Protein AF-A0A497SR27-F1 (afdb_monomer_lite)

Foldseek 3Di:
DPDDDPDWDKDWDFDADPVRHTPDIDIDTDPDDAPQNVQLVVLVVVQDWDWAQFQVRDTAIDHQDDDDDPPKDKDWQRFDQFAAWQDQLFHKWWADDDDDDDSRDWHDPGTAHDDQAASHKGKHTKDWPDWDDDDPDTDTDIDIDIHHNHPDDHDTDDMDGKTFTWIDIHPDIGDRTIGD

pLDDT: mean 94.04, std 6.99, range [48.22, 98.69]

Sequence (180 aa):
MNQIKNIDVFLEVEVKDRNGRLIRRLKKKSESLLTNFMQMLTSAMVLEAYTLTDTGGNSRTVSLFVPNTSDTPVELTPMDVEAPDDNDNYGIQVGTGTAAVSPGDHALASKISHGTASGNMDYGACSLETTGVSDNTSYARYRRDFTNLSGAAITVNEIGMVAKYKRVIGATTEGEWYFL

Radius of gyration: 17.97 Å; chains: 1; bounding box: 40×46×53 Å

Secondary structure (DSSP, 8-state):
---------EEEEEEE-TTS-EEEEEEEE-S---HHHHHHHHHHHHT--EEEE-TTS-EEEE-S-----TT--EEEEEEE--PPTT--SSEEEEE---PPP-TT--S-TTBPPBSSSTT-BEEEEEEEEEEEEETTEEEEEEEEEEE--SSS-----EEEEEEEEEEEETTEEEEEEEE-

Structure (mmCIF, N/CA/C/O backbone):
data_AF-A0A497SR27-F1
#
_entry.id   AF-A0A497SR27-F1
#
loop_
_atom_site.group_PDB
_atom_site.id
_atom_site.type_symbol
_atom_site.label_atom_id
_atom_site.label_alt_id
_atom_site.label_comp_id
_atom_site.label_asym_id
_atom_site.label_entity_id
_atom_site.label_seq_id
_atom_site.pdbx_PDB_ins_code
_atom_site.Cartn_x
_atom_site.Cartn_y
_atom_site.Cartn_z
_atom_site.occupancy
_atom_site.B_iso_or_equiv
_atom_site.auth_seq_id
_atom_site.auth_comp_id
_atom_site.auth_asym_id
_atom_site.auth_atom_id
_atom_site.pdbx_PDB_model_num
ATOM 1 N N . MET A 1 1 ? 3.024 29.554 -8.550 1.00 48.22 1 MET A N 1
ATOM 2 C CA . MET A 1 1 ? 1.748 29.018 -9.077 1.00 48.22 1 MET A CA 1
ATOM 3 C C . MET A 1 1 ? 1.058 28.277 -7.948 1.00 48.22 1 MET A C 1
ATOM 5 O O . MET A 1 1 ? 1.721 27.471 -7.312 1.00 48.22 1 MET A O 1
ATOM 9 N N . ASN A 1 2 ? -0.221 28.548 -7.672 1.00 51.81 2 ASN A N 1
ATOM 10 C CA . ASN A 1 2 ? -1.007 27.666 -6.803 1.00 51.81 2 ASN A CA 1
ATOM 11 C C . ASN A 1 2 ? -1.236 26.370 -7.586 1.00 51.81 2 ASN A C 1
ATOM 13 O O . ASN A 1 2 ? -1.986 26.362 -8.559 1.00 51.81 2 ASN A O 1
ATOM 17 N N . GLN A 1 3 ? -0.509 25.312 -7.237 1.00 61.47 3 GLN A N 1
ATOM 18 C CA . GLN A 1 3 ? -0.627 24.020 -7.900 1.00 61.47 3 GLN A CA 1
ATOM 19 C C . GLN A 1 3 ? -1.966 23.407 -7.477 1.00 61.47 3 GLN A C 1
ATOM 21 O O . GLN A 1 3 ? -2.170 23.086 -6.306 1.00 61.47 3 GLN A O 1
ATOM 26 N N . ILE A 1 4 ? -2.909 23.304 -8.412 1.00 69.44 4 ILE A N 1
ATOM 27 C CA . ILE A 1 4 ? -4.151 22.569 -8.176 1.00 69.44 4 ILE A CA 1
ATOM 28 C C . ILE A 1 4 ? -3.762 21.095 -8.028 1.00 69.44 4 ILE A C 1
ATOM 30 O O . ILE A 1 4 ? -3.074 20.540 -8.886 1.00 69.44 4 ILE A O 1
ATOM 34 N N . LYS A 1 5 ? -4.142 20.476 -6.907 1.00 72.25 5 LYS A N 1
ATOM 35 C CA . LYS A 1 5 ? -3.904 19.049 -6.674 1.00 72.25 5 LYS A CA 1
ATOM 36 C C . LYS A 1 5 ? -4.898 18.255 -7.522 1.00 72.25 5 LYS A C 1
ATOM 38 O O . LYS A 1 5 ? -6.098 18.379 -7.312 1.00 72.25 5 LYS A O 1
ATOM 43 N N . ASN A 1 6 ? -4.389 17.459 -8.460 1.00 82.56 6 ASN A N 1
ATOM 44 C CA . ASN A 1 6 ? -5.206 16.610 -9.340 1.00 82.56 6 ASN A CA 1
ATOM 45 C C . ASN A 1 6 ? -5.373 15.176 -8.806 1.00 82.56 6 ASN A C 1
ATOM 47 O O . ASN A 1 6 ? -6.140 14.403 -9.368 1.00 82.56 6 ASN A O 1
ATOM 51 N N . ILE A 1 7 ? -4.645 14.817 -7.744 1.00 86.75 7 ILE A N 1
ATOM 52 C CA . ILE A 1 7 ? -4.703 13.508 -7.086 1.00 86.75 7 ILE A CA 1
ATOM 53 C C . ILE A 1 7 ? -4.797 13.743 -5.583 1.00 86.75 7 ILE A C 1
ATOM 55 O O . ILE A 1 7 ? -3.983 14.475 -5.017 1.00 86.75 7 ILE A O 1
ATOM 59 N N . ASP A 1 8 ? -5.770 13.089 -4.955 1.00 89.38 8 ASP A N 1
ATOM 60 C CA . ASP A 1 8 ? -5.972 13.082 -3.513 1.00 89.38 8 ASP A CA 1
ATOM 61 C C . ASP A 1 8 ? -6.183 11.648 -3.020 1.00 89.38 8 ASP A C 1
ATOM 63 O O . ASP A 1 8 ? -6.861 10.849 -3.663 1.00 89.38 8 ASP A O 1
ATOM 67 N N . VAL A 1 9 ? -5.641 11.346 -1.841 1.00 90.94 9 VAL A N 1
ATOM 68 C CA . VAL A 1 9 ? -5.898 10.096 -1.119 1.00 90.94 9 VAL A CA 1
ATOM 69 C C . VAL A 1 9 ? -6.737 10.417 0.106 1.00 90.94 9 VAL A C 1
ATOM 71 O O . VAL A 1 9 ? -6.469 11.387 0.818 1.00 90.94 9 VAL A O 1
ATOM 74 N N . PHE A 1 10 ? -7.752 9.599 0.359 1.00 94.06 10 PHE A N 1
ATOM 75 C CA . PHE A 1 10 ? -8.606 9.708 1.533 1.00 94.06 10 PHE A CA 1
ATOM 76 C C . PHE A 1 10 ? -8.579 8.402 2.310 1.00 94.06 10 PHE A C 1
ATOM 78 O O . PHE A 1 10 ? -8.633 7.320 1.736 1.00 94.06 10 PHE A O 1
ATOM 85 N N . LEU A 1 11 ? -8.554 8.544 3.624 1.00 93.94 11 LEU A N 1
ATOM 86 C CA . LEU A 1 11 ? -8.751 7.483 4.584 1.00 93.94 11 LEU A CA 1
ATOM 87 C C . LEU A 1 11 ? -10.190 7.561 5.097 1.00 93.94 11 LEU A C 1
ATOM 89 O O . LEU A 1 11 ? -10.629 8.615 5.564 1.00 93.94 11 LEU A O 1
ATOM 93 N N . GLU A 1 12 ? -10.898 6.439 5.060 1.00 96.00 12 GLU A N 1
ATOM 94 C CA . GLU A 1 12 ? -12.174 6.251 5.743 1.00 96.00 12 GLU A CA 1
ATOM 95 C C . GLU A 1 12 ? -12.015 5.120 6.761 1.00 96.00 12 GLU A C 1
ATOM 97 O O . GLU A 1 12 ? -11.548 4.039 6.416 1.00 96.00 12 GLU A O 1
ATOM 102 N N . VAL A 1 13 ? -12.350 5.389 8.025 1.00 96.38 13 VAL A N 1
ATOM 103 C CA . VAL A 1 13 ? -12.245 4.411 9.116 1.00 96.38 13 VAL A CA 1
ATOM 104 C C . VAL A 1 13 ? -13.606 4.228 9.755 1.00 96.38 13 VAL A C 1
ATOM 106 O O . VAL A 1 13 ? -14.232 5.196 10.197 1.00 96.38 13 VAL A O 1
ATOM 109 N N . GLU A 1 14 ? -14.016 2.972 9.865 1.00 97.56 14 GLU A N 1
ATOM 110 C CA . GLU A 1 14 ? -15.168 2.536 10.637 1.00 97.56 14 GLU A CA 1
ATOM 111 C C . GLU A 1 14 ? -14.704 1.692 11.819 1.00 97.56 14 GLU A C 1
ATOM 113 O O . GLU A 1 14 ? -14.029 0.683 11.646 1.00 97.56 14 GLU A O 1
ATOM 118 N N . VAL A 1 15 ? -15.097 2.085 13.027 1.00 96.94 15 VAL A N 1
ATOM 119 C CA . VAL A 1 15 ? -14.873 1.293 14.238 1.00 96.94 15 VAL A CA 1
ATOM 120 C C . VAL A 1 15 ? -16.206 0.709 14.664 1.00 96.94 15 VAL A C 1
ATOM 122 O O . VAL A 1 15 ? -17.174 1.448 14.874 1.00 96.94 15 VAL A O 1
ATOM 125 N N . LYS A 1 16 ? -16.250 -0.613 14.804 1.00 97.00 16 LYS A N 1
ATOM 126 C CA . LYS A 1 16 ? -17.423 -1.363 15.254 1.00 97.00 16 LYS A CA 1
ATOM 127 C C . LYS A 1 16 ? -17.160 -1.955 16.636 1.00 97.00 16 LYS A C 1
ATOM 129 O O . LYS A 1 16 ? -16.026 -2.294 16.963 1.00 97.00 16 LYS A O 1
ATOM 134 N N . ASP A 1 17 ? -18.199 -2.039 17.460 1.00 94.25 17 ASP A N 1
ATOM 135 C CA . ASP A 1 17 ? -18.133 -2.781 18.717 1.00 94.25 17 ASP A CA 1
ATOM 136 C C . ASP A 1 17 ? -18.195 -4.301 18.475 1.00 94.25 17 ASP A C 1
ATOM 138 O O . ASP A 1 17 ? -18.370 -4.769 17.349 1.00 94.25 17 ASP A O 1
ATOM 142 N N . ARG A 1 18 ? -18.066 -5.088 19.549 1.00 91.75 18 ARG A N 1
ATOM 143 C CA . ARG A 1 18 ? -18.087 -6.562 19.492 1.00 91.75 18 ARG A CA 1
ATOM 144 C C . ARG A 1 18 ? -19.374 -7.168 18.920 1.00 91.75 18 ARG A C 1
ATOM 146 O O . ARG A 1 18 ? -19.373 -8.338 18.567 1.00 91.75 18 ARG A O 1
ATOM 153 N N . ASN A 1 19 ? -20.460 -6.398 18.859 1.00 94.62 19 ASN A N 1
ATOM 154 C CA . ASN A 1 19 ? -21.736 -6.828 18.291 1.00 94.62 19 ASN A CA 1
ATOM 155 C C . ASN A 1 19 ? -21.886 -6.360 16.831 1.00 94.62 19 ASN A C 1
ATOM 157 O O . ASN A 1 19 ? -22.973 -6.448 16.264 1.00 94.62 19 ASN A O 1
ATOM 161 N N . GLY A 1 20 ? -20.825 -5.808 16.232 1.00 93.94 20 GLY A N 1
ATOM 162 C CA . GLY A 1 20 ? -20.822 -5.279 14.871 1.00 93.94 20 GLY A CA 1
ATOM 163 C C . GLY A 1 20 ? -21.459 -3.894 14.732 1.00 93.94 20 GLY A C 1
ATOM 164 O O . GLY A 1 20 ? -21.583 -3.393 13.612 1.00 93.94 20 GLY A O 1
ATOM 165 N N . ARG A 1 21 ? -21.853 -3.237 15.832 1.00 96.69 21 ARG A N 1
ATOM 166 C CA . ARG A 1 21 ? -22.478 -1.911 15.768 1.00 96.69 21 ARG A CA 1
ATOM 167 C C . ARG A 1 21 ? -21.413 -0.842 15.552 1.00 96.69 21 ARG A C 1
ATOM 169 O O . ARG A 1 21 ? -20.445 -0.764 16.302 1.00 96.69 21 ARG A O 1
ATOM 176 N N . LEU A 1 22 ? -21.613 0.015 14.553 1.00 97.06 22 LEU A N 1
ATOM 177 C CA . LEU A 1 22 ? -20.744 1.161 14.278 1.00 97.06 22 LEU A CA 1
ATOM 178 C C . LEU A 1 22 ? -20.744 2.130 15.471 1.00 97.06 22 LEU A C 1
ATOM 180 O O . LEU A 1 22 ? -21.790 2.660 15.842 1.00 97.06 22 LEU A O 1
ATOM 184 N N . ILE A 1 23 ? -19.570 2.375 16.052 1.00 97.12 23 ILE A N 1
ATOM 185 C CA . ILE A 1 23 ? -19.378 3.300 17.181 1.00 97.12 23 ILE A CA 1
ATOM 186 C C . ILE A 1 23 ? -18.594 4.554 16.794 1.00 97.12 23 ILE A C 1
ATOM 188 O O . ILE A 1 23 ? -18.684 5.571 17.478 1.00 97.12 23 ILE A O 1
ATOM 192 N N . ARG A 1 24 ? -17.839 4.509 15.693 1.00 96.25 24 ARG A N 1
ATOM 193 C CA . ARG A 1 24 ? -17.135 5.673 15.153 1.00 96.25 24 ARG A CA 1
ATOM 194 C C . ARG A 1 24 ? -16.977 5.533 13.648 1.00 96.25 24 ARG A C 1
ATOM 196 O O . ARG A 1 24 ? -16.603 4.470 13.168 1.00 96.25 24 ARG A O 1
ATOM 203 N N . ARG A 1 25 ? -17.198 6.628 12.926 1.00 96.75 25 ARG A N 1
ATOM 204 C CA . ARG A 1 25 ? -16.796 6.782 11.528 1.00 96.75 25 ARG A CA 1
ATOM 205 C C . ARG A 1 25 ? -16.016 8.079 11.391 1.00 96.75 25 ARG A C 1
ATOM 207 O O . ARG A 1 25 ? -16.410 9.092 11.966 1.00 96.75 25 ARG A O 1
ATOM 214 N N . LEU A 1 26 ? -14.916 8.053 10.653 1.00 95.50 26 LEU A N 1
ATOM 215 C CA . LEU A 1 26 ? -14.202 9.262 10.256 1.00 95.50 26 LEU A CA 1
ATOM 216 C C . LEU A 1 26 ? -13.744 9.142 8.813 1.00 95.50 26 LEU A C 1
ATOM 218 O O . LEU A 1 26 ? -13.425 8.055 8.341 1.00 95.50 26 LEU A O 1
ATOM 222 N N . LYS A 1 27 ? -13.679 10.287 8.143 1.00 95.88 27 LYS A N 1
ATOM 223 C CA . LYS A 1 27 ? -13.064 10.433 6.833 1.00 95.88 27 LYS A CA 1
ATOM 224 C C . LYS A 1 27 ? -12.060 11.570 6.914 1.00 95.88 27 LYS A C 1
ATOM 226 O O . LYS A 1 27 ? -12.410 12.668 7.343 1.00 95.88 27 LYS A O 1
ATOM 231 N N . LYS A 1 28 ? -10.817 11.304 6.532 1.00 93.38 28 LYS A N 1
ATOM 232 C CA . LYS A 1 28 ? -9.719 12.272 6.566 1.00 93.38 28 LYS A CA 1
ATOM 233 C C . LYS A 1 28 ? -8.948 12.194 5.255 1.00 93.38 28 LYS A C 1
ATOM 235 O O . LYS A 1 28 ? -8.818 11.130 4.662 1.00 93.38 28 LYS A O 1
ATOM 240 N N . LYS A 1 29 ? -8.440 13.328 4.789 1.00 92.62 29 LYS A N 1
ATOM 241 C CA . LYS A 1 29 ? -7.472 13.353 3.691 1.00 92.62 29 LYS A CA 1
ATOM 242 C C . LYS A 1 29 ? -6.133 12.787 4.180 1.00 92.62 29 LYS A C 1
ATOM 244 O O . LYS A 1 29 ? -5.750 13.071 5.314 1.00 92.62 29 LYS A O 1
ATOM 249 N N . SER A 1 30 ? -5.446 12.006 3.349 1.00 90.62 30 SER A N 1
ATOM 250 C CA . SER A 1 30 ? -4.084 11.558 3.651 1.00 90.62 30 SER A CA 1
ATOM 251 C C . SER A 1 30 ? -3.179 12.765 3.880 1.00 90.62 30 SER A C 1
ATOM 253 O O . SER A 1 30 ? -3.310 13.793 3.208 1.00 90.62 30 SER A O 1
ATOM 255 N N . GLU A 1 31 ? -2.270 12.639 4.838 1.00 87.44 31 GLU A N 1
ATOM 256 C CA . GLU A 1 31 ? -1.309 13.689 5.161 1.00 87.44 31 GLU A CA 1
ATOM 257 C C . GLU A 1 31 ? -0.186 13.774 4.123 1.00 87.44 31 GLU A C 1
ATOM 259 O O . GLU A 1 31 ? 0.334 14.861 3.873 1.00 87.44 31 GLU A O 1
ATOM 264 N N . SER A 1 32 ? 0.137 12.657 3.467 1.00 86.12 32 SER A N 1
ATOM 265 C CA . SER A 1 32 ? 1.192 12.593 2.461 1.00 86.12 32 SER A CA 1
ATOM 266 C C . SER A 1 32 ? 0.904 11.544 1.383 1.00 86.12 32 SER A C 1
ATOM 268 O O . SER A 1 32 ? 0.237 10.537 1.623 1.00 86.12 32 SER A O 1
ATOM 270 N N . LEU A 1 33 ? 1.417 11.809 0.184 1.00 88.06 33 LEU A N 1
ATOM 271 C CA . LEU A 1 33 ? 1.697 10.814 -0.849 1.00 88.06 33 LEU A CA 1
ATOM 272 C C . LEU A 1 33 ? 3.217 10.647 -0.831 1.00 88.06 33 LEU A C 1
ATOM 274 O O . LEU A 1 33 ? 3.930 11.571 -1.227 1.00 88.06 33 LEU A O 1
ATOM 278 N N . LEU A 1 34 ? 3.699 9.529 -0.289 1.00 94.19 34 LEU A N 1
ATOM 279 C CA . LEU A 1 34 ? 5.124 9.329 -0.033 1.00 94.19 34 LEU A CA 1
ATOM 280 C C . LEU A 1 34 ? 5.931 9.246 -1.333 1.00 94.19 34 LEU A C 1
ATOM 282 O O . LEU A 1 34 ? 5.414 8.951 -2.415 1.00 94.19 34 LEU A O 1
ATOM 286 N N . THR A 1 35 ? 7.229 9.515 -1.214 1.00 94.44 35 THR A N 1
ATOM 287 C CA . THR A 1 35 ? 8.154 9.563 -2.353 1.00 94.44 35 THR A CA 1
ATOM 288 C C . THR A 1 35 ? 8.219 8.222 -3.079 1.00 94.44 35 THR A C 1
ATOM 290 O O . THR A 1 35 ? 8.195 8.213 -4.309 1.00 94.44 35 THR A O 1
ATOM 293 N N . ASN A 1 36 ? 8.206 7.107 -2.342 1.00 96.25 36 ASN A N 1
ATOM 294 C CA . ASN A 1 36 ? 8.161 5.757 -2.903 1.00 96.25 36 ASN A CA 1
ATOM 295 C C . ASN A 1 36 ? 6.989 5.588 -3.881 1.00 96.25 36 ASN A C 1
ATOM 297 O O . ASN A 1 36 ? 7.212 5.249 -5.040 1.00 96.25 36 ASN A O 1
ATOM 301 N N . PHE A 1 37 ? 5.757 5.905 -3.464 1.00 93.19 37 PHE A N 1
ATOM 302 C CA . PHE A 1 37 ? 4.575 5.804 -4.328 1.00 93.19 37 PHE A CA 1
ATOM 303 C C . PHE A 1 37 ? 4.744 6.597 -5.632 1.00 93.19 37 PHE A C 1
ATOM 305 O O . PHE A 1 37 ? 4.511 6.078 -6.726 1.00 93.19 37 PHE A O 1
ATOM 312 N N . MET A 1 38 ? 5.200 7.850 -5.532 1.00 92.06 38 MET A N 1
ATOM 313 C CA . MET A 1 38 ? 5.406 8.703 -6.705 1.00 92.06 38 MET A CA 1
ATOM 314 C C . MET A 1 38 ? 6.527 8.195 -7.615 1.00 92.06 38 MET A C 1
ATOM 316 O O . MET A 1 38 ? 6.405 8.294 -8.837 1.00 92.06 38 MET A O 1
ATOM 320 N N . GLN A 1 39 ? 7.601 7.637 -7.057 1.00 95.12 39 GLN A N 1
ATOM 321 C CA . GLN A 1 39 ? 8.701 7.052 -7.824 1.00 95.12 39 GLN A CA 1
ATOM 322 C C . GLN A 1 39 ? 8.293 5.749 -8.516 1.00 95.12 39 GLN A C 1
ATOM 324 O O . GLN A 1 39 ? 8.646 5.567 -9.678 1.00 95.12 39 GLN A O 1
ATOM 329 N N . MET A 1 40 ? 7.497 4.888 -7.872 1.00 94.56 40 MET A N 1
ATOM 330 C CA . MET A 1 40 ? 6.936 3.698 -8.525 1.00 94.56 40 MET A CA 1
ATOM 331 C C . MET A 1 40 ? 6.032 4.102 -9.692 1.00 94.56 40 MET A C 1
ATOM 333 O O . MET A 1 40 ? 6.241 3.652 -10.815 1.00 94.56 40 MET A O 1
ATOM 337 N N . LEU A 1 41 ? 5.090 5.023 -9.470 1.00 92.38 41 LEU A N 1
ATOM 338 C CA . LEU A 1 41 ? 4.214 5.518 -10.534 1.00 92.38 41 LEU A CA 1
ATOM 339 C C . LEU A 1 41 ? 5.023 6.128 -11.690 1.00 92.38 41 LEU A C 1
ATOM 341 O O . LEU A 1 41 ? 4.743 5.868 -12.859 1.00 92.38 41 LEU A O 1
ATOM 345 N N . THR A 1 42 ? 6.058 6.906 -11.370 1.00 93.06 42 THR A N 1
ATOM 346 C CA . THR A 1 42 ? 6.943 7.504 -12.377 1.00 93.06 42 THR A CA 1
ATOM 347 C C . THR A 1 42 ? 7.717 6.436 -13.144 1.00 93.06 42 THR A C 1
ATOM 349 O O . THR A 1 42 ? 7.767 6.517 -14.368 1.00 93.06 42 THR A O 1
ATOM 352 N N . SER A 1 43 ? 8.230 5.397 -12.473 1.00 94.56 43 SER A N 1
ATOM 353 C CA . SER A 1 43 ? 8.907 4.263 -13.117 1.00 94.56 43 SER A CA 1
ATOM 354 C C . SER A 1 43 ? 8.052 3.644 -14.225 1.00 94.56 43 SER A C 1
ATOM 356 O O . SER A 1 43 ? 8.556 3.408 -15.321 1.00 94.56 43 SER A O 1
ATOM 358 N N . ALA A 1 44 ? 6.745 3.470 -13.995 1.00 92.69 44 ALA A N 1
ATOM 359 C CA . ALA A 1 44 ? 5.824 2.982 -15.025 1.00 92.69 44 ALA A CA 1
ATOM 360 C C . ALA A 1 44 ? 5.576 3.995 -16.155 1.00 92.69 44 ALA A C 1
ATOM 362 O O . ALA A 1 44 ? 5.446 3.602 -17.310 1.00 92.69 44 ALA A O 1
ATOM 363 N N . MET A 1 45 ? 5.497 5.292 -15.845 1.00 94.06 45 MET A N 1
ATOM 364 C CA . MET A 1 45 ? 5.170 6.323 -16.837 1.00 94.06 45 MET A CA 1
ATOM 365 C C . MET A 1 45 ? 6.325 6.647 -17.790 1.00 94.06 45 MET A C 1
ATOM 367 O O . MET A 1 45 ? 6.068 6.999 -18.940 1.00 94.06 45 MET A O 1
ATOM 371 N N . VAL A 1 46 ? 7.577 6.554 -17.328 1.00 95.31 46 VAL A N 1
ATOM 372 C CA . VAL A 1 46 ? 8.766 6.858 -18.150 1.00 95.31 46 VAL A CA 1
ATOM 373 C C . VAL A 1 46 ? 9.586 5.626 -18.532 1.00 95.31 46 VAL A C 1
ATOM 375 O O . VAL A 1 46 ? 10.535 5.759 -19.294 1.00 95.31 46 VAL A O 1
ATOM 378 N N . LEU A 1 47 ? 9.209 4.438 -18.044 1.00 92.19 47 LEU A N 1
ATOM 379 C CA . LEU A 1 47 ? 9.919 3.170 -18.260 1.00 92.19 47 LEU A CA 1
ATOM 380 C C . LEU A 1 47 ? 11.370 3.176 -17.743 1.00 92.19 47 LEU A C 1
ATOM 382 O O . LEU A 1 47 ? 12.235 2.507 -18.304 1.00 92.19 47 LEU A O 1
ATOM 386 N N . GLU A 1 48 ? 11.627 3.898 -16.649 1.00 93.31 48 GLU A N 1
ATOM 387 C CA . GLU A 1 48 ? 12.955 4.032 -16.034 1.00 93.31 48 GLU A CA 1
ATOM 388 C C . GLU A 1 48 ? 13.015 3.399 -14.645 1.00 93.31 48 GLU A C 1
ATOM 390 O O . GLU A 1 48 ? 12.009 3.305 -13.931 1.00 93.31 48 GLU A O 1
ATOM 395 N N . ALA A 1 49 ? 14.213 2.969 -14.248 1.00 94.75 49 ALA A N 1
ATOM 396 C CA . ALA A 1 49 ? 14.450 2.425 -12.919 1.00 94.75 49 ALA A CA 1
ATOM 397 C C . ALA A 1 49 ? 14.665 3.539 -11.884 1.00 94.75 49 ALA A C 1
ATOM 399 O O . ALA A 1 49 ? 15.368 4.516 -12.137 1.00 94.75 49 ALA A O 1
ATOM 400 N N . TYR A 1 50 ? 14.108 3.358 -10.688 1.00 96.50 50 TYR A N 1
ATOM 401 C CA . TYR A 1 50 ? 14.290 4.264 -9.554 1.00 96.50 50 TYR A CA 1
ATOM 402 C C . TYR A 1 50 ? 14.808 3.499 -8.339 1.00 96.50 50 TYR A C 1
ATOM 404 O O . TYR A 1 50 ? 14.468 2.335 -8.136 1.00 96.50 50 TYR A O 1
ATOM 412 N N . THR A 1 51 ? 15.623 4.156 -7.514 1.00 96.94 51 THR A N 1
ATOM 413 C CA . THR A 1 51 ? 16.061 3.610 -6.223 1.00 96.94 51 THR A CA 1
ATOM 414 C C . THR A 1 51 ? 15.133 4.106 -5.122 1.00 96.94 51 THR A C 1
ATOM 416 O O . THR A 1 51 ? 15.045 5.310 -4.891 1.00 96.94 51 THR A O 1
ATOM 419 N N . LEU A 1 52 ? 14.455 3.167 -4.466 1.00 97.12 52 LEU A N 1
ATOM 420 C CA . LEU A 1 52 ? 13.485 3.377 -3.394 1.00 97.12 52 LEU A CA 1
ATOM 421 C C . LEU A 1 52 ? 14.001 2.762 -2.090 1.00 97.12 52 LEU A C 1
ATOM 423 O O . LEU A 1 52 ? 14.888 1.908 -2.116 1.00 97.12 52 LEU A O 1
ATOM 427 N N . THR A 1 53 ? 13.415 3.150 -0.960 1.00 98.19 53 THR A N 1
ATOM 428 C CA . THR A 1 53 ? 13.704 2.540 0.346 1.00 98.19 53 THR A CA 1
ATOM 429 C C . THR A 1 53 ? 12.568 1.592 0.713 1.00 98.19 53 THR A C 1
ATOM 431 O O . THR A 1 53 ? 11.423 2.033 0.822 1.00 98.19 53 THR A O 1
ATOM 434 N N . ASP A 1 54 ? 12.864 0.301 0.882 1.00 98.31 54 ASP A N 1
ATOM 435 C CA . ASP A 1 54 ? 11.866 -0.681 1.322 1.00 98.31 54 ASP A CA 1
ATOM 436 C C . ASP A 1 54 ? 11.456 -0.465 2.789 1.00 98.31 54 ASP A C 1
ATOM 438 O O . ASP A 1 54 ? 12.111 0.265 3.534 1.00 98.31 54 ASP A O 1
ATOM 442 N N . THR A 1 55 ? 10.380 -1.115 3.234 1.00 98.19 55 THR A N 1
ATOM 443 C CA . THR A 1 55 ? 9.891 -1.010 4.623 1.00 98.19 55 THR A CA 1
ATOM 444 C C . THR A 1 55 ? 10.902 -1.478 5.675 1.00 98.19 55 THR A C 1
ATOM 446 O O . THR A 1 55 ? 10.726 -1.193 6.856 1.00 98.19 55 THR A O 1
ATOM 449 N N . GLY A 1 56 ? 11.954 -2.199 5.274 1.00 97.62 56 GLY A N 1
ATOM 450 C CA . GLY A 1 56 ? 13.072 -2.591 6.131 1.00 97.62 56 GLY A CA 1
ATOM 451 C C . GLY A 1 56 ? 14.229 -1.587 6.149 1.00 97.62 56 GLY A C 1
ATOM 452 O O . GLY A 1 56 ? 15.239 -1.854 6.798 1.00 97.62 56 GLY A O 1
ATOM 453 N N . GLY A 1 57 ? 14.117 -0.463 5.436 1.00 97.69 57 GLY A N 1
ATOM 454 C CA . GLY A 1 57 ? 15.146 0.574 5.351 1.00 97.69 57 GLY A CA 1
ATOM 455 C C . GLY A 1 57 ? 16.234 0.307 4.307 1.00 97.69 57 GLY A C 1
ATOM 456 O O . GLY A 1 57 ? 17.253 0.998 4.302 1.00 97.69 57 GLY A O 1
ATOM 457 N N . ASN A 1 58 ? 16.062 -0.682 3.424 1.00 98.19 58 ASN A N 1
ATOM 458 C CA . ASN A 1 58 ? 17.066 -1.028 2.416 1.00 98.19 58 ASN A CA 1
ATOM 459 C C . ASN A 1 58 ? 16.803 -0.308 1.095 1.00 98.19 58 ASN A C 1
ATOM 461 O O . ASN A 1 58 ? 15.671 -0.269 0.612 1.00 98.19 58 ASN A O 1
ATOM 465 N N . SER A 1 59 ? 17.868 0.166 0.449 1.00 98.00 59 SER A N 1
ATOM 466 C CA . SER A 1 59 ? 17.789 0.701 -0.911 1.00 98.00 59 SER A CA 1
ATOM 467 C C . SER A 1 59 ? 17.547 -0.417 -1.929 1.00 98.00 59 SER A C 1
ATOM 469 O O . SER A 1 59 ? 18.339 -1.357 -2.030 1.00 98.00 59 SER A O 1
ATOM 471 N N . ARG A 1 60 ? 16.480 -0.295 -2.720 1.00 97.62 60 ARG A N 1
ATOM 472 C CA . ARG A 1 60 ? 16.076 -1.229 -3.778 1.00 97.62 60 ARG A CA 1
ATOM 473 C C . ARG A 1 60 ? 15.911 -0.496 -5.097 1.00 97.62 60 ARG A C 1
ATOM 475 O O . ARG A 1 60 ? 15.255 0.538 -5.151 1.00 97.62 60 ARG A O 1
ATOM 482 N N . THR A 1 61 ? 16.466 -1.046 -6.169 1.00 96.06 61 THR A N 1
ATOM 483 C CA . THR A 1 61 ? 16.230 -0.531 -7.52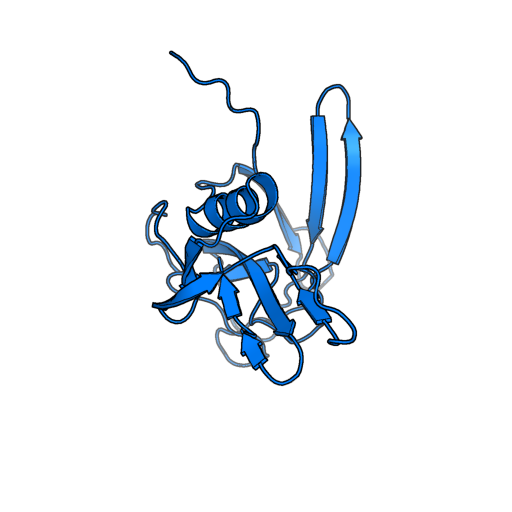0 1.00 96.06 61 THR A CA 1
ATOM 484 C C . THR A 1 61 ? 15.001 -1.213 -8.107 1.00 96.06 61 THR A C 1
ATOM 486 O O . THR A 1 61 ? 14.984 -2.429 -8.266 1.00 96.06 61 THR A O 1
ATOM 489 N N . VAL A 1 62 ? 13.975 -0.426 -8.415 1.00 95.19 62 VAL A N 1
ATOM 490 C CA . VAL A 1 62 ? 12.688 -0.876 -8.954 1.00 95.19 62 VAL A CA 1
ATOM 491 C C . VAL A 1 62 ? 12.571 -0.429 -10.403 1.00 95.19 62 VAL A C 1
ATOM 493 O O . VAL A 1 62 ? 12.805 0.738 -10.711 1.00 95.19 62 VAL A O 1
ATOM 496 N N . SER A 1 63 ? 12.170 -1.347 -11.282 1.00 94.25 63 SER A N 1
ATOM 497 C CA . SER A 1 63 ? 11.783 -1.042 -12.658 1.00 94.25 63 SER A CA 1
ATOM 498 C C . SER A 1 63 ? 10.430 -1.676 -12.948 1.00 94.25 63 SER A C 1
ATOM 500 O O . SER A 1 63 ? 10.287 -2.897 -12.912 1.00 94.25 63 SER A O 1
ATOM 502 N N . LEU A 1 64 ? 9.432 -0.852 -13.274 1.00 92.25 64 LEU A N 1
ATOM 503 C CA . LEU A 1 64 ? 8.107 -1.327 -13.693 1.00 92.25 64 LEU A CA 1
ATOM 504 C C . L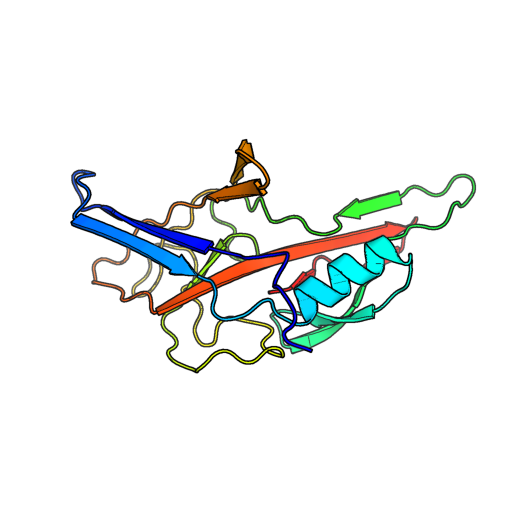EU A 1 64 ? 8.047 -1.676 -15.188 1.00 92.25 64 LEU A C 1
ATOM 506 O O . LEU A 1 64 ? 6.974 -1.742 -15.783 1.00 92.25 64 LEU A O 1
ATOM 510 N N . PHE A 1 65 ? 9.212 -1.910 -15.789 1.00 89.44 65 PHE A N 1
ATOM 511 C CA . PHE A 1 65 ? 9.378 -2.293 -17.177 1.00 89.44 65 PHE A CA 1
ATOM 512 C C . PHE A 1 65 ? 10.210 -3.575 -17.283 1.00 89.44 65 PHE A C 1
ATOM 514 O O . PHE A 1 65 ? 11.216 -3.785 -16.595 1.00 89.44 65 PHE A O 1
ATOM 521 N N . VAL A 1 66 ? 9.791 -4.452 -18.188 1.00 88.19 66 VAL A N 1
ATOM 522 C CA . VAL A 1 66 ? 10.531 -5.658 -18.545 1.00 88.19 66 VAL A CA 1
ATOM 523 C C . VAL A 1 66 ? 10.879 -5.566 -20.031 1.00 88.19 66 VAL A C 1
ATOM 525 O O . VAL A 1 66 ? 9.965 -5.456 -20.851 1.00 88.19 66 VAL A O 1
ATOM 528 N N . PRO A 1 67 ? 12.175 -5.573 -20.399 1.00 81.94 67 PRO A N 1
ATOM 529 C CA . PRO A 1 67 ? 12.575 -5.476 -21.794 1.00 81.94 67 PRO A CA 1
ATOM 530 C C . PRO A 1 67 ? 12.142 -6.719 -22.571 1.00 81.94 67 PRO A C 1
ATOM 532 O O . PRO A 1 67 ? 12.178 -7.839 -22.056 1.00 81.94 67 PRO A O 1
ATOM 535 N N . ASN A 1 68 ? 11.778 -6.524 -23.839 1.00 80.31 68 ASN A N 1
ATOM 536 C CA . ASN A 1 68 ? 11.508 -7.637 -24.738 1.00 80.31 68 ASN A CA 1
ATOM 537 C C . ASN A 1 68 ? 12.804 -8.424 -24.974 1.00 80.31 68 ASN A C 1
ATOM 539 O O . ASN A 1 68 ? 13.779 -7.892 -25.506 1.00 80.31 68 ASN A O 1
ATOM 543 N N . THR A 1 69 ? 12.805 -9.686 -24.568 1.00 80.69 69 THR A N 1
ATOM 544 C CA . THR A 1 69 ? 13.899 -10.629 -24.786 1.00 80.69 69 THR A CA 1
ATOM 545 C C . THR A 1 69 ? 13.306 -11.890 -25.402 1.00 80.69 69 THR A C 1
ATOM 547 O O . THR A 1 69 ? 12.264 -12.366 -24.952 1.00 80.69 69 THR A O 1
ATOM 550 N N . SER A 1 70 ? 13.929 -12.416 -26.462 1.00 76.69 70 SER A N 1
ATOM 551 C CA . SER A 1 70 ? 13.446 -13.657 -27.083 1.00 76.69 70 SER A CA 1
ATOM 552 C C . SER A 1 70 ? 13.533 -14.793 -26.065 1.00 76.69 70 SER A C 1
ATOM 554 O O . SER A 1 70 ? 14.576 -14.983 -25.438 1.00 76.69 70 SER A O 1
ATOM 556 N N . ASP A 1 71 ? 12.429 -15.522 -25.899 1.00 85.12 71 ASP A N 1
ATOM 557 C CA . ASP A 1 71 ? 12.344 -16.807 -25.191 1.00 85.12 71 ASP A CA 1
ATOM 558 C C . ASP A 1 71 ? 12.691 -16.799 -23.689 1.00 85.12 71 ASP A C 1
ATOM 560 O O . ASP A 1 71 ? 12.921 -17.856 -23.100 1.00 85.12 71 ASP A O 1
ATOM 564 N N . THR A 1 72 ? 12.694 -15.633 -23.033 1.00 89.81 72 THR A N 1
ATOM 565 C CA . THR A 1 72 ? 12.926 -15.537 -21.581 1.00 89.81 72 THR A CA 1
ATOM 566 C C . THR A 1 72 ? 11.598 -15.388 -20.827 1.00 89.81 72 THR A C 1
ATOM 568 O O . THR A 1 72 ? 10.884 -14.414 -21.062 1.00 89.81 72 THR A O 1
ATOM 571 N N . PRO A 1 73 ? 11.237 -16.311 -19.912 1.00 91.06 73 PRO A N 1
ATOM 572 C CA . PRO A 1 73 ? 10.060 -16.155 -19.060 1.00 91.06 73 PRO A CA 1
ATOM 573 C C . PRO A 1 73 ? 10.171 -14.928 -18.154 1.00 91.06 73 PRO A C 1
ATOM 575 O O . PRO A 1 73 ? 11.243 -14.650 -17.607 1.00 91.06 73 PRO A O 1
ATOM 578 N N . VAL A 1 74 ? 9.052 -14.223 -17.975 1.00 92.56 74 VAL A N 1
ATOM 579 C CA . VAL A 1 74 ? 8.984 -13.009 -17.158 1.00 92.56 74 VAL A CA 1
ATOM 580 C C . VAL A 1 74 ? 7.762 -13.014 -16.245 1.00 92.56 74 VAL A C 1
ATOM 582 O O . VAL A 1 74 ? 6.682 -13.454 -16.634 1.00 92.56 74 VAL A O 1
ATOM 585 N N . GLU A 1 75 ? 7.935 -12.492 -15.035 1.00 93.38 75 GLU A N 1
ATOM 586 C CA . GLU A 1 75 ? 6.863 -12.226 -14.073 1.00 93.38 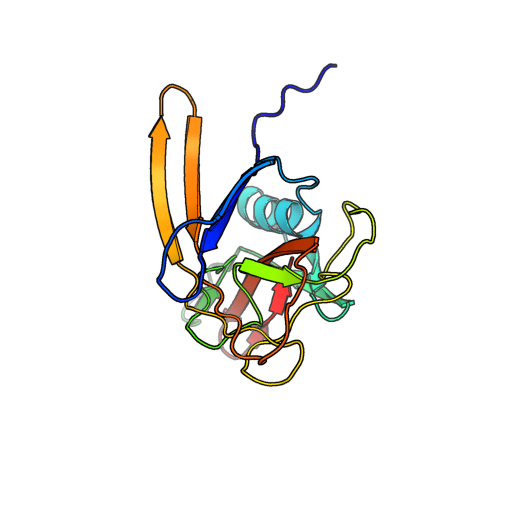75 GLU A CA 1
ATOM 587 C C . GLU A 1 75 ? 7.058 -10.805 -13.539 1.00 93.38 75 GLU A C 1
ATOM 589 O O . GLU A 1 75 ? 8.172 -10.436 -13.159 1.00 93.38 75 GLU A O 1
ATOM 594 N N . LEU A 1 76 ? 5.993 -10.005 -13.503 1.00 94.56 76 LEU A N 1
ATOM 595 C CA . LEU A 1 76 ? 6.025 -8.665 -12.923 1.00 94.56 76 LEU A CA 1
ATOM 596 C C . LEU A 1 76 ? 4.820 -8.465 -12.009 1.00 94.56 76 LEU A C 1
ATOM 598 O O . LEU A 1 76 ? 3.676 -8.473 -12.454 1.00 94.56 76 LEU A O 1
ATOM 602 N N . THR A 1 77 ? 5.109 -8.220 -10.738 1.00 96.31 77 THR A N 1
ATOM 603 C CA . THR A 1 77 ? 4.189 -7.666 -9.750 1.00 96.31 77 THR A CA 1
ATOM 604 C C . THR A 1 77 ? 4.616 -6.219 -9.506 1.00 96.31 77 THR A C 1
ATOM 606 O O . THR A 1 77 ? 5.621 -6.003 -8.827 1.00 96.31 77 THR A O 1
ATOM 609 N N . PRO A 1 78 ? 3.931 -5.222 -10.094 1.00 92.31 78 PRO A N 1
ATOM 610 C CA . PRO A 1 78 ? 4.423 -3.850 -10.083 1.00 92.31 78 PRO A CA 1
ATOM 611 C C . PRO A 1 78 ? 4.145 -3.132 -8.757 1.00 92.31 78 PRO A C 1
ATOM 613 O O . PRO A 1 78 ? 5.065 -2.597 -8.148 1.00 92.31 78 PRO A O 1
ATOM 616 N N . MET A 1 79 ? 2.882 -3.107 -8.324 1.00 95.50 79 MET A N 1
ATOM 617 C CA . MET A 1 79 ? 2.402 -2.407 -7.128 1.00 95.50 79 MET A CA 1
ATOM 618 C C . MET A 1 79 ? 1.187 -3.145 -6.549 1.00 95.50 79 MET A C 1
ATOM 620 O O . MET A 1 79 ? 0.075 -2.623 -6.545 1.00 95.50 79 MET A O 1
ATOM 624 N N . ASP A 1 80 ? 1.370 -4.395 -6.130 1.00 97.38 80 ASP A N 1
ATOM 625 C CA . ASP A 1 80 ? 0.268 -5.181 -5.566 1.00 97.38 80 ASP A CA 1
ATOM 626 C C . ASP A 1 80 ? -0.017 -4.748 -4.120 1.00 97.38 80 ASP A C 1
ATOM 628 O O . ASP A 1 80 ? 0.887 -4.701 -3.290 1.00 97.38 80 ASP A O 1
ATOM 632 N N . VAL A 1 81 ? -1.272 -4.418 -3.821 1.00 98.00 81 VAL A N 1
ATOM 633 C CA . VAL A 1 81 ? -1.742 -4.005 -2.488 1.00 98.00 81 VAL A CA 1
ATOM 634 C C . VAL A 1 81 ? -2.817 -4.948 -1.936 1.00 98.00 81 VAL A C 1
ATOM 636 O O . VAL A 1 81 ? -3.321 -4.726 -0.835 1.00 98.00 81 VAL A O 1
ATOM 639 N N . GLU A 1 82 ? -3.183 -6.000 -2.670 1.00 98.38 82 GLU A N 1
ATOM 640 C CA . GLU A 1 82 ? -4.244 -6.942 -2.299 1.00 98.38 82 GLU A CA 1
ATOM 641 C C . GLU A 1 82 ? -3.678 -8.078 -1.441 1.00 98.38 82 GLU A C 1
ATOM 643 O O . GLU A 1 82 ? -3.630 -9.247 -1.824 1.00 98.38 82 GLU A O 1
ATOM 648 N N . ALA A 1 83 ? -3.185 -7.704 -0.258 1.00 98.69 83 ALA A N 1
ATOM 649 C CA . ALA A 1 83 ? -2.648 -8.657 0.700 1.00 98.69 83 ALA A CA 1
ATOM 650 C C . ALA A 1 83 ? -3.685 -9.711 1.107 1.00 98.69 83 ALA A C 1
ATOM 652 O O . ALA A 1 83 ? -4.798 -9.339 1.482 1.00 98.69 83 ALA A O 1
ATOM 653 N N . PRO A 1 84 ? -3.340 -11.013 1.086 1.00 98.50 84 PRO A N 1
ATOM 654 C CA . PRO A 1 84 ? -4.235 -12.042 1.584 1.00 98.50 84 PRO A CA 1
ATOM 655 C C . PRO A 1 84 ? -4.423 -11.906 3.098 1.00 98.50 84 PRO A C 1
ATOM 657 O O . PRO A 1 84 ? -3.725 -11.140 3.775 1.00 98.50 84 PRO A O 1
ATOM 660 N N . ASP A 1 85 ? -5.371 -12.686 3.609 1.00 98.31 85 ASP A N 1
ATOM 661 C CA . ASP A 1 85 ? -5.581 -12.873 5.042 1.00 98.31 85 ASP A CA 1
ATOM 662 C C . ASP A 1 85 ? -4.267 -13.234 5.748 1.00 98.31 85 ASP A C 1
ATOM 664 O O . ASP A 1 85 ? -3.383 -13.859 5.151 1.00 98.31 85 ASP A O 1
ATOM 668 N N . ASP A 1 86 ? -4.118 -12.782 6.990 1.00 98.12 86 ASP A N 1
ATOM 669 C CA . ASP A 1 86 ? -2.951 -13.014 7.852 1.00 98.12 86 ASP A CA 1
ATOM 670 C C . ASP A 1 86 ? -1.609 -12.435 7.356 1.00 98.12 86 ASP A C 1
ATOM 672 O O . ASP A 1 86 ? -0.593 -12.526 8.049 1.00 98.12 86 ASP A O 1
ATOM 676 N N . ASN A 1 87 ? -1.561 -11.796 6.180 1.00 98.31 87 ASN A N 1
ATOM 677 C CA . ASN A 1 87 ? -0.332 -11.212 5.644 1.00 98.31 87 ASN A CA 1
ATOM 678 C C . ASN A 1 87 ? -0.264 -9.705 5.897 1.00 98.31 87 ASN A C 1
ATOM 680 O O . ASN A 1 87 ? -0.859 -8.899 5.178 1.00 98.31 87 ASN A O 1
ATOM 684 N N . ASP A 1 88 ? 0.515 -9.308 6.895 1.00 98.06 88 ASP A N 1
ATOM 685 C CA . ASP A 1 88 ? 0.720 -7.909 7.248 1.00 98.06 88 ASP A CA 1
ATOM 686 C C . ASP A 1 88 ? 1.968 -7.277 6.606 1.00 98.06 88 ASP A C 1
ATOM 688 O O . ASP A 1 88 ? 2.326 -6.163 6.982 1.00 98.06 88 ASP A O 1
ATOM 692 N N . ASN A 1 89 ? 2.632 -7.917 5.634 1.00 98.25 89 ASN A N 1
ATOM 693 C CA . ASN A 1 89 ? 3.804 -7.335 4.959 1.00 98.25 89 ASN A CA 1
ATOM 694 C C . ASN A 1 89 ? 3.434 -6.244 3.943 1.00 98.25 89 ASN A C 1
ATOM 696 O O . ASN A 1 89 ? 4.244 -5.360 3.675 1.00 98.25 89 ASN A O 1
ATOM 700 N N . TYR A 1 90 ? 2.212 -6.277 3.403 1.00 98.69 90 TYR A N 1
ATOM 701 C CA . TYR A 1 90 ? 1.719 -5.316 2.412 1.00 98.69 90 TYR A CA 1
ATOM 702 C C . TYR A 1 90 ? 0.209 -5.069 2.535 1.00 98.69 90 TYR A C 1
ATOM 704 O O . TYR A 1 90 ? -0.441 -5.566 3.459 1.00 98.69 90 TYR A O 1
ATOM 712 N N . GLY A 1 91 ? -0.341 -4.267 1.623 1.00 98.44 91 GLY A N 1
ATOM 713 C CA . GLY A 1 91 ? -1.712 -3.775 1.667 1.00 98.44 91 GLY A CA 1
ATOM 714 C C . GLY A 1 91 ? -1.891 -2.673 2.705 1.00 98.44 91 GLY A C 1
ATOM 715 O O . GLY A 1 91 ? -0.939 -1.983 3.075 1.00 98.44 91 GLY A O 1
ATOM 716 N N . ILE A 1 92 ? -3.123 -2.479 3.174 1.00 98.38 92 ILE A N 1
ATOM 717 C CA . ILE A 1 92 ? -3.388 -1.510 4.243 1.00 98.38 92 ILE A CA 1
ATOM 718 C C . ILE A 1 92 ? -2.789 -2.042 5.553 1.00 98.38 92 ILE A C 1
ATOM 720 O O . ILE A 1 92 ? -2.998 -3.203 5.914 1.00 98.38 92 ILE A O 1
ATOM 724 N N . GLN A 1 93 ? -2.055 -1.186 6.257 1.00 98.38 93 GLN A N 1
ATOM 725 C CA . GLN A 1 93 ? -1.421 -1.455 7.547 1.00 98.38 93 GLN A CA 1
ATOM 726 C C . GLN A 1 93 ? -1.820 -0.389 8.567 1.00 98.38 93 GLN A C 1
ATOM 728 O O . GLN A 1 93 ? -2.107 0.754 8.199 1.00 98.38 93 GLN A O 1
ATOM 733 N N . VAL A 1 94 ? -1.803 -0.752 9.850 1.00 98.00 94 VAL A N 1
ATOM 734 C CA . VAL A 1 94 ? -2.122 0.152 10.963 1.00 98.00 94 VAL A CA 1
ATOM 735 C C . VAL A 1 94 ? -0.994 0.188 11.991 1.00 98.00 94 VAL A C 1
ATOM 737 O O . VAL A 1 94 ? -0.272 -0.791 12.178 1.00 98.00 94 VAL A O 1
ATOM 740 N N . GLY A 1 95 ? -0.834 1.325 12.664 1.00 98.12 95 GLY A N 1
ATOM 741 C CA . GLY A 1 95 ? 0.222 1.548 13.650 1.00 98.12 95 GLY A CA 1
ATOM 742 C C . GLY A 1 95 ? -0.219 2.419 14.822 1.00 98.12 95 GLY A C 1
ATOM 743 O O . GLY A 1 95 ? -1.273 3.063 14.789 1.00 98.12 95 GLY A O 1
ATOM 744 N N . THR A 1 96 ? 0.582 2.420 15.883 1.00 98.00 96 THR A N 1
ATOM 745 C CA . THR A 1 96 ? 0.357 3.203 17.108 1.00 98.00 96 THR A CA 1
ATOM 746 C C . THR A 1 96 ? 1.226 4.456 17.193 1.00 98.00 96 THR A C 1
ATOM 748 O O . THR A 1 96 ? 1.023 5.265 18.104 1.00 98.00 96 THR A O 1
ATOM 751 N N . GLY A 1 97 ? 2.167 4.639 16.263 1.00 97.31 97 GLY A N 1
ATOM 752 C CA . GLY A 1 97 ? 3.112 5.746 16.259 1.00 97.31 97 GLY A CA 1
ATOM 753 C C . GLY A 1 97 ? 2.431 7.106 16.133 1.00 97.31 97 GLY A C 1
ATOM 754 O O . GLY A 1 97 ? 1.300 7.240 15.675 1.00 97.31 97 GLY A O 1
ATOM 755 N N . THR A 1 98 ? 3.118 8.143 16.592 1.00 96.25 98 THR A N 1
ATOM 756 C CA . THR A 1 98 ? 2.599 9.522 16.610 1.00 96.25 98 THR A CA 1
ATOM 757 C C . THR A 1 98 ? 3.551 10.506 15.943 1.00 96.25 98 THR A C 1
ATOM 759 O O . THR A 1 98 ? 3.358 11.720 16.039 1.00 96.25 98 THR A O 1
ATOM 762 N N . ALA A 1 99 ? 4.595 9.991 15.289 1.00 94.31 99 ALA A N 1
ATOM 763 C CA . ALA A 1 99 ? 5.521 10.802 14.524 1.00 94.31 99 ALA A CA 1
ATOM 764 C C . ALA A 1 99 ? 4.767 11.517 13.395 1.00 94.31 99 ALA A C 1
ATOM 766 O O . ALA A 1 99 ? 3.862 10.956 12.779 1.00 94.31 99 ALA A O 1
ATOM 767 N N . ALA A 1 100 ? 5.130 12.773 13.142 1.00 93.31 100 ALA A N 1
ATOM 768 C CA . ALA A 1 100 ? 4.599 13.497 11.998 1.00 93.31 100 ALA A CA 1
ATOM 769 C C . ALA A 1 100 ? 5.120 12.859 10.706 1.00 93.31 100 ALA A C 1
ATOM 771 O O . ALA A 1 100 ? 6.310 12.558 10.618 1.00 93.31 100 ALA A O 1
ATOM 772 N N . VAL A 1 101 ? 4.244 12.705 9.711 1.00 93.31 101 VAL A N 1
ATOM 773 C CA . VAL A 1 101 ? 4.635 12.128 8.424 1.00 93.31 101 VAL A CA 1
ATOM 774 C C . VAL A 1 101 ? 5.620 13.036 7.684 1.00 93.31 101 VAL A C 1
ATOM 776 O O . VAL A 1 101 ? 5.438 14.255 7.591 1.00 93.31 101 VAL A O 1
ATOM 779 N N . SER A 1 102 ? 6.646 12.428 7.105 1.00 94.06 102 SER A N 1
ATOM 780 C CA . SER A 1 102 ? 7.574 13.041 6.165 1.00 94.06 102 SER A CA 1
ATOM 781 C C . SER A 1 102 ? 7.408 12.403 4.784 1.00 94.06 102 SER A C 1
ATOM 783 O O . SER A 1 102 ? 7.184 11.199 4.684 1.00 94.06 102 SER A O 1
ATOM 785 N N . PRO A 1 103 ? 7.575 13.148 3.674 1.00 93.06 103 PRO A N 1
ATOM 786 C CA . PRO A 1 103 ? 7.544 12.560 2.333 1.00 93.06 103 PRO A CA 1
ATOM 787 C C . PRO A 1 103 ? 8.548 11.417 2.102 1.00 93.06 103 PRO A C 1
ATOM 789 O O . PRO A 1 103 ? 8.380 10.665 1.144 1.00 93.06 103 PRO A O 1
ATOM 792 N N . GLY A 1 104 ? 9.600 11.317 2.922 1.00 95.12 104 GLY A N 1
ATOM 793 C CA . GLY A 1 104 ? 10.634 10.278 2.841 1.00 95.12 104 GLY A CA 1
ATOM 794 C C . GLY A 1 104 ? 10.425 9.078 3.769 1.00 95.12 104 GLY A C 1
ATOM 795 O O . GLY A 1 104 ? 11.318 8.235 3.854 1.00 95.12 104 GLY A O 1
ATOM 796 N N . ASP A 1 105 ? 9.301 9.006 4.485 1.00 97.12 105 ASP A N 1
ATOM 797 C CA . ASP A 1 105 ? 8.986 7.831 5.298 1.00 97.12 105 ASP A CA 1
ATOM 798 C C . ASP A 1 105 ? 8.852 6.587 4.407 1.00 97.12 105 ASP A C 1
ATOM 800 O O . ASP A 1 105 ? 8.426 6.670 3.256 1.00 97.12 105 ASP A O 1
ATOM 804 N N . HIS A 1 106 ? 9.251 5.433 4.939 1.00 97.06 106 HIS A N 1
ATOM 805 C CA . HIS A 1 106 ? 9.266 4.150 4.220 1.00 97.06 106 HIS A CA 1
ATOM 806 C C . HIS A 1 106 ? 8.560 3.026 4.990 1.00 97.06 106 HIS A C 1
ATOM 808 O O . HIS A 1 106 ? 8.347 1.947 4.446 1.00 97.06 106 HIS A O 1
ATOM 814 N N . ALA A 1 107 ? 8.188 3.270 6.247 1.00 97.69 107 ALA A N 1
ATOM 815 C CA . ALA A 1 107 ? 7.448 2.357 7.106 1.00 97.69 107 ALA A CA 1
ATOM 816 C C . ALA A 1 107 ? 6.635 3.162 8.132 1.00 97.69 107 ALA A C 1
ATOM 818 O O . ALA A 1 107 ? 6.954 4.321 8.404 1.00 97.69 107 ALA A O 1
ATOM 819 N N . LEU A 1 108 ? 5.604 2.545 8.717 1.00 97.56 108 LEU A N 1
ATOM 820 C CA . LEU A 1 108 ? 4.931 3.111 9.890 1.00 97.56 108 LEU A CA 1
ATOM 821 C C . LEU A 1 108 ? 5.920 3.169 11.061 1.00 97.56 108 LEU A C 1
ATOM 823 O O . LEU A 1 108 ? 6.686 2.223 11.259 1.00 97.56 108 LEU A O 1
ATOM 827 N N . ALA A 1 109 ? 5.882 4.232 11.864 1.00 97.25 109 ALA A N 1
ATOM 828 C CA . ALA A 1 109 ? 6.816 4.401 12.973 1.00 97.25 109 ALA A CA 1
ATOM 829 C C . ALA A 1 109 ? 6.635 3.314 14.043 1.00 97.25 109 ALA A C 1
ATOM 831 O O . ALA A 1 109 ? 7.591 2.929 14.718 1.00 97.25 109 ALA A O 1
ATOM 832 N N . SER A 1 110 ? 5.411 2.812 14.233 1.00 97.81 110 SER A N 1
ATOM 833 C CA . SER A 1 110 ? 5.132 1.685 15.128 1.00 97.81 110 SER A CA 1
ATOM 834 C C . SER A 1 110 ? 3.980 0.836 14.596 1.00 97.81 110 SER A C 1
ATOM 836 O O . SER A 1 110 ? 2.855 0.902 15.093 1.00 97.81 110 SER A O 1
ATOM 838 N N . LYS A 1 111 ? 4.266 0.018 13.578 1.00 98.31 111 LYS A N 1
ATOM 839 C CA . LYS A 1 111 ? 3.305 -0.934 13.002 1.00 98.31 111 LYS A CA 1
ATOM 840 C C . LYS A 1 111 ? 2.756 -1.902 14.061 1.00 98.31 111 LYS A C 1
ATOM 842 O O . LYS A 1 111 ? 3.511 -2.523 14.806 1.00 98.31 111 LYS A O 1
ATOM 847 N N . ILE A 1 112 ? 1.437 -2.075 14.075 1.00 98.56 112 ILE A N 1
ATOM 848 C CA . ILE A 1 112 ? 0.747 -3.134 14.819 1.00 98.56 112 ILE A CA 1
ATOM 849 C C . ILE A 1 112 ? 0.889 -4.426 14.015 1.00 98.56 112 ILE A C 1
ATOM 851 O O . ILE A 1 112 ? 0.490 -4.460 12.854 1.00 98.56 112 ILE A O 1
ATOM 855 N N . SER A 1 113 ? 1.447 -5.480 14.607 1.00 98.06 113 SER A N 1
ATOM 856 C CA . SER A 1 113 ? 1.629 -6.762 13.910 1.00 98.06 113 SER A CA 1
ATOM 857 C C . SER A 1 113 ? 0.322 -7.550 13.804 1.00 98.06 113 SER A C 1
ATOM 859 O O . SER A 1 113 ? -0.567 -7.395 14.650 1.00 98.06 113 SER A O 1
ATOM 861 N N . HIS A 1 114 ? 0.235 -8.426 12.801 1.00 98.19 114 HIS A N 1
ATOM 862 C CA . HIS A 1 114 ? -0.823 -9.431 12.720 1.00 98.19 114 HIS A CA 1
ATOM 863 C C . HIS A 1 114 ? -0.816 -10.365 13.951 1.00 98.19 114 HIS A C 1
ATOM 865 O O . HIS A 1 114 ? 0.234 -10.707 14.507 1.00 98.19 114 HIS A O 1
ATOM 871 N N . GLY A 1 115 ? -2.001 -10.797 14.378 1.00 97.12 115 GLY A N 1
ATOM 872 C CA . GLY A 1 115 ? -2.207 -11.903 15.309 1.00 97.12 115 GLY A CA 1
ATOM 873 C C . GLY A 1 115 ? -3.063 -11.539 16.519 1.00 97.12 115 GLY A C 1
ATOM 874 O O . GLY A 1 115 ? -3.654 -10.465 16.609 1.00 97.12 115 GLY A O 1
ATOM 875 N N . THR A 1 116 ? -3.113 -12.451 17.489 1.00 96.19 116 THR A N 1
ATOM 876 C CA . THR A 1 116 ? -3.998 -12.347 18.665 1.00 96.19 116 THR A CA 1
ATOM 877 C C . THR A 1 116 ? -3.261 -12.036 19.967 1.00 96.19 116 THR A C 1
ATOM 879 O O . THR A 1 116 ? -3.874 -12.001 21.033 1.00 96.19 116 THR A O 1
ATOM 882 N N . ALA A 1 117 ? -1.938 -11.859 19.915 1.00 95.88 117 ALA A N 1
ATOM 883 C CA . ALA A 1 117 ? -1.147 -11.502 21.086 1.00 95.88 117 ALA A CA 1
ATOM 884 C C . ALA A 1 117 ? -1.484 -10.083 21.577 1.00 95.88 117 ALA A C 1
ATOM 886 O O . ALA A 1 117 ? -2.055 -9.269 20.850 1.00 95.88 117 ALA A O 1
ATOM 887 N N . SER A 1 118 ? -1.111 -9.774 22.823 1.00 95.50 118 SER A N 1
ATOM 888 C CA . SER A 1 118 ? -1.268 -8.425 23.380 1.00 95.50 118 SER A CA 1
ATOM 889 C C . SER A 1 118 ? -0.605 -7.385 22.472 1.00 95.50 118 SER A C 1
ATOM 891 O O . SER A 1 118 ? 0.577 -7.512 22.158 1.00 95.50 118 SER A O 1
ATOM 893 N N . GLY A 1 119 ? -1.361 -6.364 22.063 1.00 95.31 119 GLY A N 1
ATOM 894 C CA . GLY A 1 119 ? -0.876 -5.308 21.170 1.00 95.31 119 GLY A CA 1
ATOM 895 C C . GLY A 1 119 ? -0.943 -5.627 19.673 1.00 95.31 119 GLY A C 1
ATOM 896 O O . GLY A 1 119 ? -0.673 -4.726 18.883 1.00 95.31 119 GLY A O 1
ATOM 897 N N . ASN A 1 120 ? -1.351 -6.837 19.278 1.00 97.44 120 ASN A N 1
ATOM 898 C CA . ASN A 1 120 ? -1.571 -7.204 17.877 1.00 97.44 120 ASN A CA 1
ATOM 899 C C . ASN A 1 120 ? -3.036 -6.999 17.465 1.00 97.44 120 ASN A C 1
ATOM 901 O O . ASN A 1 120 ? -3.945 -6.940 18.297 1.00 97.44 120 ASN A O 1
ATOM 905 N N . MET A 1 121 ? -3.267 -6.918 16.158 1.00 97.94 121 MET A N 1
ATOM 906 C CA . MET A 1 121 ? -4.602 -7.026 15.573 1.00 97.94 121 MET A CA 1
ATOM 907 C C . MET A 1 121 ? -4.610 -8.166 14.571 1.00 97.94 121 MET A C 1
ATOM 909 O O . MET A 1 121 ? -3.617 -8.415 13.903 1.00 97.94 121 MET A O 1
ATOM 913 N N . ASP A 1 122 ? -5.738 -8.840 14.441 1.00 98.00 122 ASP A N 1
ATOM 914 C CA . ASP A 1 122 ? -5.976 -9.776 13.357 1.00 98.00 122 ASP A CA 1
ATOM 915 C C . ASP A 1 122 ? -6.213 -8.994 12.056 1.00 98.00 122 ASP A C 1
ATOM 917 O O . ASP A 1 122 ? -6.952 -8.005 12.045 1.00 98.00 122 ASP A O 1
ATOM 921 N N . TYR A 1 123 ? -5.517 -9.388 10.992 1.00 98.56 123 TYR A N 1
ATOM 922 C CA . TYR A 1 123 ? -5.436 -8.643 9.733 1.00 98.56 123 TYR A CA 1
ATOM 923 C C . TYR A 1 123 ? -6.202 -9.428 8.676 1.00 98.56 123 TYR A C 1
ATOM 925 O O . TYR A 1 123 ? -5.688 -10.428 8.187 1.00 98.56 123 TYR A O 1
ATOM 933 N N . GLY A 1 124 ? -7.368 -8.918 8.278 1.00 98.69 124 GLY A N 1
ATOM 934 C CA . GLY A 1 124 ? -8.155 -9.502 7.197 1.00 98.69 124 GLY A CA 1
ATOM 935 C C . GLY A 1 124 ? -7.442 -9.431 5.844 1.00 98.69 124 GLY A C 1
ATOM 936 O O . GLY A 1 124 ? -6.401 -8.779 5.701 1.00 98.69 124 GLY A O 1
ATOM 937 N N . ALA A 1 125 ? -8.050 -9.989 4.801 1.00 98.56 125 ALA A N 1
ATOM 938 C CA . ALA A 1 125 ? -7.627 -9.713 3.430 1.00 98.56 125 ALA A CA 1
ATOM 939 C C . ALA A 1 125 ? -7.811 -8.222 3.067 1.00 98.56 125 ALA A C 1
ATOM 941 O O . ALA A 1 125 ? -8.796 -7.578 3.440 1.00 98.56 125 ALA A O 1
ATOM 942 N N . CYS A 1 126 ? -6.851 -7.673 2.326 1.00 98.69 126 CYS A N 1
ATOM 943 C CA . CYS A 1 126 ? -6.940 -6.376 1.669 1.00 98.69 126 CYS A CA 1
ATOM 944 C C . CYS A 1 126 ? -7.418 -6.587 0.231 1.00 98.69 126 CYS A C 1
ATOM 946 O O . CYS A 1 126 ? -6.866 -7.417 -0.484 1.00 98.69 126 CYS A O 1
ATOM 948 N N . SER A 1 127 ? -8.426 -5.835 -0.200 1.00 98.12 127 SER A N 1
ATOM 949 C CA . SER A 1 127 ? -9.045 -6.021 -1.516 1.00 98.12 127 SER A CA 1
ATOM 950 C C . SER A 1 127 ? -9.448 -4.703 -2.156 1.00 98.12 127 SER A C 1
ATOM 952 O O . SER A 1 127 ? -9.795 -3.740 -1.459 1.00 98.12 127 SER A O 1
ATOM 954 N N . LEU A 1 128 ? -9.502 -4.684 -3.485 1.00 98.00 128 LEU A N 1
ATOM 955 C CA . LEU A 1 128 ? -10.200 -3.644 -4.233 1.00 98.00 128 LEU A CA 1
ATOM 956 C C . LEU A 1 128 ? -11.715 -3.715 -3.962 1.00 98.00 128 LEU A C 1
ATOM 958 O O . LEU A 1 128 ? -12.388 -4.653 -4.378 1.00 98.00 128 LEU A O 1
ATOM 962 N N . GLU A 1 129 ? -12.272 -2.716 -3.275 1.00 97.00 129 GLU A N 1
ATOM 963 C CA . GLU A 1 129 ? -13.716 -2.631 -3.005 1.00 97.00 129 GLU A CA 1
ATOM 964 C C . GLU A 1 129 ? -14.476 -2.129 -4.240 1.00 97.00 129 GLU A C 1
ATOM 966 O O . GLU A 1 129 ? -15.525 -2.663 -4.592 1.00 97.00 129 GLU A O 1
ATOM 971 N N . THR A 1 130 ? -13.969 -1.083 -4.899 1.00 97.00 130 THR A N 1
ATOM 972 C CA . THR A 1 130 ? -14.615 -0.499 -6.083 1.00 97.00 130 THR A CA 1
ATOM 973 C C . THR A 1 130 ? -13.655 0.386 -6.872 1.00 97.00 130 THR A C 1
ATOM 975 O O . THR A 1 130 ? -12.748 1.002 -6.312 1.00 97.00 130 THR A O 1
ATOM 978 N N . THR A 1 131 ? -13.906 0.532 -8.170 1.00 97.19 131 THR A N 1
ATOM 979 C CA . THR A 1 131 ? -13.331 1.585 -9.021 1.00 97.19 131 THR A CA 1
ATOM 980 C C . THR A 1 131 ? -14.441 2.245 -9.822 1.00 97.19 131 THR A C 1
ATOM 982 O O . THR A 1 131 ? -15.504 1.658 -10.023 1.00 97.19 131 THR A O 1
ATOM 985 N N . GLY A 1 132 ? -14.238 3.484 -10.256 1.00 96.44 132 GLY A N 1
ATOM 986 C CA . GLY A 1 132 ? -15.237 4.151 -11.077 1.00 96.44 132 GLY A CA 1
ATOM 987 C C . GLY A 1 132 ? -14.959 5.620 -11.314 1.00 96.44 132 GLY A C 1
ATOM 988 O O . GLY A 1 132 ? -13.897 6.147 -10.984 1.00 96.44 132 GLY A O 1
ATOM 989 N N . VAL A 1 133 ? -15.958 6.277 -11.893 1.00 95.94 133 VAL A N 1
ATOM 990 C CA . VAL A 1 133 ? -15.971 7.715 -12.144 1.00 95.94 133 VAL A CA 1
ATOM 991 C C . VAL A 1 133 ? -17.225 8.286 -11.494 1.00 95.94 133 VAL A C 1
ATOM 993 O O . VAL A 1 133 ? -18.316 7.750 -11.678 1.00 95.94 133 VAL A O 1
ATOM 996 N N . SER A 1 134 ? -17.065 9.352 -10.717 1.00 93.25 134 SER A N 1
ATOM 997 C CA . SER A 1 134 ? -18.165 10.156 -10.182 1.00 93.25 134 SER A CA 1
ATOM 998 C C . SER A 1 134 ? -17.921 11.603 -10.572 1.00 93.25 134 SER A C 1
ATOM 1000 O O . SER A 1 134 ? -16.883 12.171 -10.225 1.00 93.25 134 SER A O 1
ATOM 1002 N N . ASP A 1 135 ? -18.865 12.191 -11.303 1.00 91.00 135 ASP A N 1
ATOM 1003 C CA . ASP A 1 135 ? -18.733 13.518 -11.905 1.00 91.00 135 ASP A CA 1
ATOM 1004 C C . ASP A 1 135 ? -17.431 13.635 -12.716 1.00 91.00 135 ASP A C 1
ATOM 1006 O O . ASP A 1 135 ? -17.256 12.951 -13.721 1.00 91.00 135 ASP A O 1
ATOM 1010 N N . ASN A 1 136 ? -16.498 14.469 -12.256 1.00 88.31 136 ASN A N 1
ATOM 1011 C CA . ASN A 1 136 ? -15.194 14.681 -12.877 1.00 88.31 136 ASN A CA 1
ATOM 1012 C C . ASN A 1 136 ? -14.041 14.042 -12.073 1.00 88.31 136 ASN A C 1
ATOM 1014 O O . ASN A 1 136 ? -12.906 14.506 -12.148 1.00 88.31 136 ASN A O 1
ATOM 1018 N N . THR A 1 137 ? -14.335 13.022 -11.255 1.00 90.38 137 THR A N 1
ATOM 1019 C CA . THR A 1 137 ? -13.359 12.319 -10.405 1.00 90.38 137 THR A CA 1
ATOM 1020 C C . THR A 1 137 ? -13.328 10.827 -10.720 1.00 90.38 137 THR A C 1
ATOM 1022 O O . THR A 1 137 ? -14.306 10.119 -10.479 1.00 90.38 137 THR A O 1
AT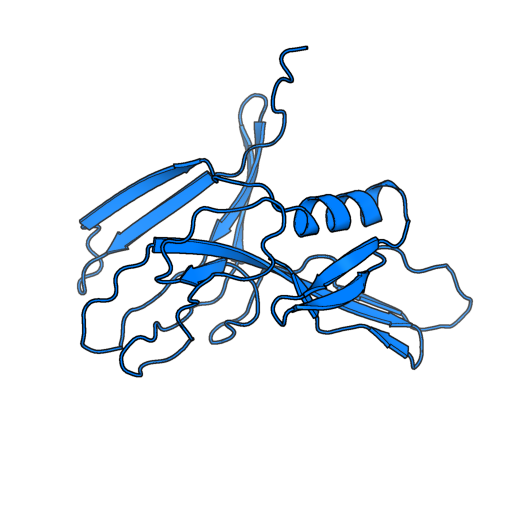OM 1025 N N . SER A 1 138 ? -12.184 10.329 -11.191 1.00 94.62 138 SER A N 1
ATOM 1026 C CA . SER A 1 138 ? -11.892 8.891 -11.246 1.00 94.62 138 SER A CA 1
ATOM 1027 C C . SER A 1 138 ? -11.339 8.420 -9.904 1.00 94.62 138 SER A C 1
ATOM 1029 O O . SER A 1 138 ? -10.522 9.114 -9.298 1.00 94.62 138 SER A O 1
ATOM 1031 N N . TYR A 1 139 ? -11.758 7.247 -9.435 1.00 95.00 139 TYR A N 1
ATOM 1032 C CA . TYR A 1 139 ? -11.325 6.717 -8.146 1.00 95.00 139 TYR A CA 1
ATOM 1033 C C . TYR A 1 139 ? -11.166 5.195 -8.148 1.00 95.00 139 TYR A C 1
ATOM 1035 O O . TYR A 1 139 ? -11.811 4.471 -8.906 1.00 95.00 139 TYR A O 1
ATOM 1043 N N . ALA A 1 140 ? -10.325 4.730 -7.230 1.00 96.38 140 ALA A N 1
ATOM 1044 C CA . ALA A 1 140 ? -10.236 3.353 -6.774 1.00 96.38 140 ALA A CA 1
ATOM 1045 C C . ALA A 1 140 ? -10.299 3.361 -5.245 1.00 96.38 140 ALA A C 1
ATOM 1047 O O . ALA A 1 140 ? -9.762 4.269 -4.605 1.00 96.38 140 ALA A O 1
ATOM 1048 N N . ARG A 1 141 ? -10.969 2.373 -4.658 1.00 97.31 141 ARG A N 1
ATOM 1049 C CA . ARG A 1 141 ? -11.080 2.217 -3.212 1.00 97.31 141 ARG A CA 1
ATOM 1050 C C . ARG A 1 141 ? -10.643 0.820 -2.818 1.00 97.31 141 ARG A C 1
ATOM 1052 O O . ARG A 1 141 ? -11.215 -0.156 -3.286 1.00 97.31 141 ARG A O 1
ATOM 1059 N N . TYR A 1 142 ? -9.689 0.764 -1.905 1.00 98.12 142 TYR A N 1
ATOM 1060 C CA . TYR A 1 142 ? -9.220 -0.461 -1.276 1.00 98.12 142 TYR A CA 1
ATOM 1061 C C . TYR A 1 142 ? -9.729 -0.514 0.157 1.00 98.12 142 TYR A C 1
ATOM 1063 O O . TYR A 1 142 ? -9.912 0.527 0.797 1.00 98.12 142 TYR A O 1
ATOM 1071 N N . ARG A 1 143 ? -9.959 -1.723 0.657 1.00 98.31 143 ARG A N 1
ATOM 1072 C CA . ARG A 1 143 ? -10.443 -1.955 2.013 1.00 98.31 143 ARG A CA 1
ATOM 1073 C C . ARG A 1 143 ? -9.709 -3.128 2.639 1.00 98.31 143 ARG A C 1
ATOM 1075 O O . ARG A 1 143 ? -9.402 -4.102 1.963 1.00 98.31 143 ARG A O 1
ATOM 1082 N N . ARG A 1 144 ? -9.489 -3.020 3.947 1.00 98.62 144 ARG A N 1
ATOM 1083 C CA . ARG A 1 144 ? -9.021 -4.096 4.811 1.00 98.62 144 ARG A CA 1
ATOM 1084 C C . ARG A 1 144 ? -9.719 -3.983 6.158 1.00 98.62 144 ARG A C 1
ATOM 1086 O O . ARG A 1 144 ? -9.831 -2.879 6.694 1.00 98.62 144 ARG A O 1
ATOM 1093 N N . ASP A 1 145 ? -10.176 -5.112 6.682 1.00 98.25 145 ASP A N 1
ATOM 1094 C CA . ASP A 1 145 ? -10.765 -5.189 8.016 1.00 98.25 145 ASP A CA 1
ATOM 1095 C C . ASP A 1 145 ? -9.690 -5.617 9.034 1.00 98.25 145 ASP A C 1
ATOM 1097 O O . ASP A 1 145 ? -8.806 -6.416 8.725 1.00 98.25 145 ASP A O 1
ATOM 1101 N N . PHE A 1 146 ? -9.768 -5.071 10.251 1.00 98.38 146 PHE A N 1
ATOM 1102 C CA . PHE A 1 146 ? -8.862 -5.387 11.358 1.00 98.38 146 PHE A CA 1
ATOM 1103 C C . PHE A 1 146 ? -9.676 -5.767 12.592 1.00 98.38 146 PHE A C 1
ATOM 1105 O O . PHE A 1 146 ? -10.557 -5.004 13.006 1.00 98.38 146 PHE A O 1
ATOM 1112 N N . THR A 1 147 ? -9.363 -6.904 13.214 1.00 97.81 147 THR A N 1
ATOM 1113 C CA . THR A 1 147 ? -10.077 -7.385 14.404 1.00 97.81 147 THR A CA 1
ATOM 1114 C C . THR A 1 147 ? -9.158 -7.365 15.620 1.00 97.81 147 THR A C 1
ATOM 1116 O O . THR A 1 147 ? -8.130 -8.032 15.671 1.00 97.81 147 THR A O 1
ATOM 1119 N N . ASN A 1 148 ? -9.521 -6.612 16.658 1.00 96.69 148 ASN A N 1
ATOM 1120 C CA . ASN A 1 148 ? -8.755 -6.618 17.902 1.00 96.69 148 ASN A CA 1
ATOM 1121 C C . ASN A 1 148 ? -9.107 -7.849 18.757 1.00 96.69 148 ASN A C 1
ATOM 1123 O O . ASN A 1 148 ? -10.077 -7.827 19.518 1.00 96.69 148 ASN A O 1
ATOM 1127 N N . LEU A 1 149 ? -8.288 -8.896 18.649 1.00 94.31 149 LEU A N 1
ATOM 1128 C CA . LEU A 1 149 ? -8.389 -10.131 19.436 1.00 94.31 149 LEU A CA 1
ATOM 1129 C C . LEU A 1 149 ? -7.424 -10.167 20.639 1.00 94.31 149 LEU A C 1
ATOM 1131 O O . LEU A 1 149 ? -7.331 -11.183 21.320 1.00 94.31 149 LEU A O 1
ATOM 1135 N N . SER A 1 150 ? -6.732 -9.060 20.935 1.00 89.06 150 SER A N 1
ATOM 1136 C CA . SER A 1 150 ? -5.640 -8.998 21.924 1.00 89.06 150 SER A CA 1
ATOM 1137 C C . SER A 1 150 ? -6.081 -8.958 23.397 1.00 89.06 150 SER A C 1
ATOM 1139 O O . SER A 1 150 ? -5.251 -9.017 24.304 1.00 89.06 150 SER A O 1
ATOM 1141 N N . GLY A 1 151 ? -7.384 -8.807 23.661 1.00 86.38 151 GLY A N 1
ATOM 1142 C CA . GLY A 1 151 ? -7.949 -8.700 25.014 1.00 86.38 151 GLY A CA 1
ATOM 1143 C C . GLY A 1 151 ? -7.806 -7.323 25.684 1.00 86.38 151 GLY A C 1
ATOM 1144 O O . GLY A 1 151 ? -8.454 -7.084 26.702 1.00 86.38 151 GLY A O 1
ATOM 1145 N N . ALA A 1 152 ? -7.035 -6.398 25.104 1.00 91.81 152 ALA A N 1
ATOM 1146 C CA . ALA A 1 152 ? -6.887 -5.017 25.568 1.00 91.81 152 ALA A CA 1
ATOM 1147 C C . ALA A 1 152 ? -7.287 -4.012 24.477 1.00 91.81 152 ALA A C 1
ATOM 1149 O O . ALA A 1 152 ? -7.347 -4.338 23.294 1.00 91.81 152 ALA A O 1
ATOM 1150 N N . ALA A 1 153 ? -7.580 -2.768 24.863 1.00 93.62 153 ALA A N 1
ATOM 1151 C CA . ALA A 1 153 ? -7.816 -1.704 23.891 1.00 93.62 153 ALA A CA 1
ATOM 1152 C C . ALA A 1 153 ? -6.504 -1.327 23.179 1.00 93.62 153 ALA A C 1
ATOM 1154 O O . ALA A 1 153 ? -5.478 -1.151 23.833 1.00 93.62 153 ALA A O 1
ATOM 1155 N N . ILE A 1 154 ? -6.557 -1.160 21.855 1.00 96.38 154 ILE A N 1
ATOM 1156 C CA . ILE A 1 154 ? -5.434 -0.690 21.036 1.00 96.38 154 ILE A CA 1
ATOM 1157 C C . ILE A 1 154 ? -5.846 0.624 20.374 1.00 96.38 154 ILE A C 1
ATOM 1159 O O . ILE A 1 154 ? -6.895 0.705 19.732 1.00 96.38 154 ILE A O 1
ATOM 1163 N N . THR A 1 155 ? -5.013 1.651 20.528 1.00 96.12 155 THR A N 1
ATOM 1164 C CA . THR A 1 155 ? -5.205 2.953 19.883 1.00 96.12 155 THR A CA 1
ATOM 1165 C C . THR A 1 155 ? -4.438 2.985 18.567 1.00 96.12 155 THR A C 1
ATOM 1167 O O . THR A 1 155 ? -3.212 2.951 18.576 1.00 96.12 155 THR A O 1
ATOM 1170 N N . VAL A 1 156 ? -5.156 3.079 17.447 1.00 96.56 156 VAL A N 1
ATOM 1171 C CA . VAL A 1 156 ? -4.564 3.255 16.113 1.00 96.56 156 VAL A CA 1
ATOM 1172 C C . VAL A 1 156 ? -4.361 4.742 15.837 1.00 96.56 156 VAL A C 1
ATOM 1174 O O . VAL A 1 156 ? -5.316 5.518 15.907 1.00 96.56 156 VAL A O 1
ATOM 1177 N N . ASN A 1 157 ? -3.129 5.114 15.503 1.00 96.06 157 ASN A N 1
ATOM 1178 C CA . ASN A 1 157 ? -2.721 6.484 15.188 1.00 96.06 157 ASN A CA 1
ATOM 1179 C C . ASN A 1 157 ? -2.148 6.619 13.769 1.00 96.06 157 ASN A C 1
ATOM 1181 O O . ASN A 1 157 ? -2.192 7.707 13.202 1.00 96.06 157 ASN A O 1
ATOM 1185 N N . GLU A 1 158 ? -1.671 5.522 13.179 1.00 95.81 158 GLU A N 1
ATOM 1186 C CA . GLU A 1 158 ? -1.075 5.496 11.843 1.00 95.81 158 GLU A CA 1
ATOM 1187 C C . GLU A 1 158 ? -1.858 4.556 10.937 1.00 95.81 158 GLU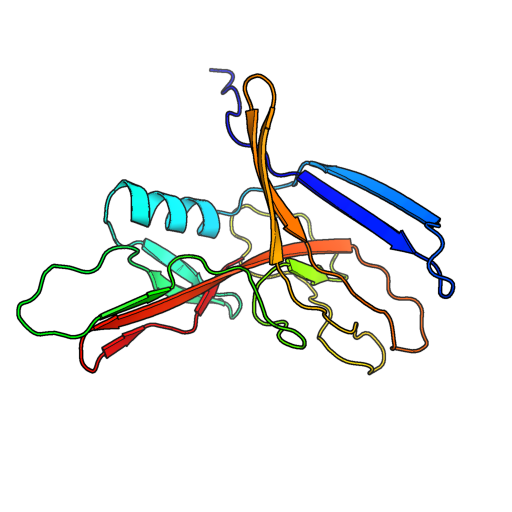 A C 1
ATOM 1189 O O . GLU A 1 158 ? -2.276 3.480 11.371 1.00 95.81 158 GLU A O 1
ATOM 1194 N N . ILE A 1 159 ? -2.024 4.943 9.673 1.00 95.88 159 ILE A N 1
ATOM 1195 C CA . ILE A 1 159 ? -2.562 4.079 8.623 1.00 95.88 159 ILE A CA 1
ATOM 1196 C C . ILE A 1 159 ? -1.748 4.315 7.356 1.00 95.88 159 ILE A C 1
ATOM 1198 O O . ILE A 1 159 ? -1.550 5.459 6.950 1.00 95.88 159 ILE A O 1
ATOM 1202 N N . GLY A 1 160 ? -1.289 3.227 6.749 1.00 95.75 160 GLY A N 1
ATOM 1203 C CA . GLY A 1 160 ? -0.459 3.228 5.551 1.00 95.75 160 GLY A CA 1
ATOM 1204 C C . GLY A 1 160 ? -0.948 2.216 4.524 1.00 95.75 160 GLY A C 1
ATOM 1205 O O . GLY A 1 160 ? -1.671 1.285 4.875 1.00 95.75 160 GLY A O 1
ATOM 1206 N N . MET A 1 161 ? -0.556 2.386 3.263 1.00 96.81 161 MET A N 1
ATOM 1207 C CA . MET A 1 161 ? -0.799 1.407 2.204 1.00 96.81 161 MET A CA 1
ATOM 1208 C C . ME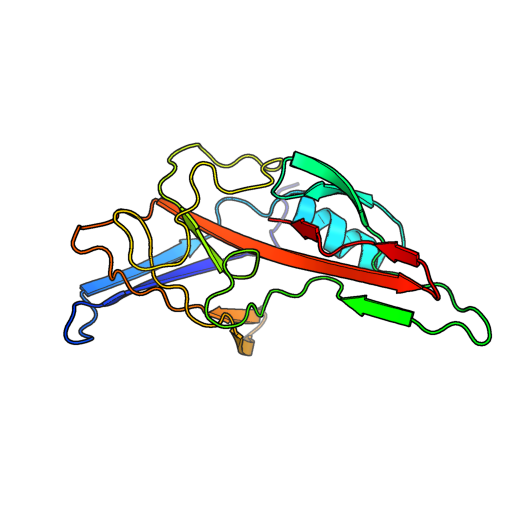T A 1 161 ? 0.537 1.012 1.593 1.00 96.81 161 MET A C 1
ATOM 1210 O O . MET A 1 161 ? 1.199 1.843 0.989 1.00 96.81 161 MET A O 1
ATOM 1214 N N . VAL A 1 162 ? 0.919 -0.247 1.770 1.00 98.19 162 VAL A N 1
ATOM 1215 C CA . VAL A 1 162 ? 2.207 -0.780 1.334 1.00 98.19 162 VAL A CA 1
ATOM 1216 C C . VAL A 1 162 ? 2.016 -1.613 0.072 1.00 98.19 162 VAL A C 1
ATOM 1218 O O . VAL A 1 162 ? 1.187 -2.522 0.043 1.00 98.19 162 VAL A O 1
ATOM 1221 N N . ALA A 1 163 ? 2.794 -1.322 -0.963 1.00 97.88 163 ALA A N 1
ATOM 1222 C CA . ALA A 1 163 ? 2.806 -2.059 -2.217 1.00 97.88 163 ALA A CA 1
ATOM 1223 C C . ALA A 1 163 ? 3.901 -3.133 -2.222 1.00 97.88 163 ALA A C 1
ATOM 1225 O O . ALA A 1 163 ? 5.047 -2.875 -1.852 1.00 97.88 163 ALA A O 1
ATOM 1226 N N . LYS A 1 164 ? 3.554 -4.333 -2.687 1.00 98.31 164 LYS A N 1
ATOM 1227 C CA . LYS A 1 164 ? 4.475 -5.425 -2.997 1.00 98.31 164 LYS A CA 1
ATOM 1228 C C . LYS A 1 164 ? 4.988 -5.272 -4.426 1.00 98.31 164 LYS A C 1
ATOM 1230 O O . LYS A 1 164 ? 4.207 -5.100 -5.365 1.00 98.31 164 LYS A O 1
ATOM 1235 N N . TYR A 1 165 ? 6.299 -5.402 -4.576 1.00 98.06 165 TYR A N 1
ATOM 1236 C CA . TYR A 1 165 ? 6.991 -5.481 -5.854 1.00 98.06 165 TYR A CA 1
ATOM 1237 C C . TYR A 1 165 ? 7.740 -6.807 -5.977 1.00 98.06 165 TYR A C 1
ATOM 1239 O O . TYR A 1 165 ? 8.426 -7.243 -5.046 1.00 98.06 165 TYR A O 1
ATOM 1247 N N . LYS A 1 166 ? 7.648 -7.418 -7.157 1.00 97.38 166 LYS A N 1
ATOM 1248 C CA . LYS A 1 166 ? 8.423 -8.597 -7.545 1.00 97.38 166 LYS A CA 1
ATOM 1249 C C . LYS A 1 166 ? 8.646 -8.574 -9.051 1.00 97.38 166 LYS A C 1
ATOM 1251 O O . LYS A 1 166 ? 7.708 -8.340 -9.809 1.00 97.38 166 LYS A O 1
ATOM 1256 N N . ARG A 1 167 ? 9.863 -8.860 -9.494 1.00 95.38 167 ARG A N 1
ATOM 1257 C CA . ARG A 1 167 ? 10.221 -8.964 -10.908 1.00 95.38 167 ARG A CA 1
ATOM 1258 C C . ARG A 1 167 ? 11.115 -10.175 -11.116 1.00 95.38 167 ARG A C 1
ATOM 1260 O O . ARG A 1 167 ? 12.113 -10.342 -10.422 1.00 95.38 167 ARG A O 1
ATOM 1267 N N . VAL A 1 168 ? 10.747 -11.022 -12.069 1.00 94.50 168 VAL A N 1
ATOM 1268 C CA . VAL A 1 168 ? 11.510 -12.211 -12.455 1.00 94.50 168 VAL A CA 1
ATOM 1269 C C . VAL A 1 168 ? 11.807 -12.128 -13.944 1.00 94.50 168 VAL A C 1
ATOM 1271 O O . VAL A 1 168 ? 10.898 -11.894 -14.738 1.00 94.50 168 VAL A O 1
ATOM 1274 N N . ILE A 1 169 ? 13.073 -12.314 -14.318 1.00 93.50 169 ILE A N 1
ATOM 1275 C CA . ILE A 1 169 ? 13.520 -12.425 -15.712 1.00 93.50 169 ILE A CA 1
ATOM 1276 C C . ILE A 1 169 ? 14.443 -13.635 -15.807 1.00 93.50 169 ILE A C 1
ATOM 1278 O O . ILE A 1 169 ? 15.571 -13.614 -15.307 1.00 93.50 169 ILE A O 1
ATOM 1282 N N . GLY A 1 170 ? 13.960 -14.706 -16.433 1.00 92.81 170 GLY A N 1
ATOM 1283 C CA . GLY A 1 170 ? 14.679 -15.976 -16.472 1.00 92.81 170 GLY A CA 1
ATOM 1284 C C . GLY A 1 170 ? 14.956 -16.494 -15.058 1.00 92.81 170 GLY A C 1
ATOM 1285 O O . GLY A 1 170 ? 14.028 -16.802 -14.318 1.00 92.81 170 GLY A O 1
ATOM 1286 N N . ALA A 1 171 ? 16.234 -16.588 -14.682 1.00 93.12 171 ALA A N 1
ATOM 1287 C CA . ALA A 1 171 ? 16.665 -17.053 -13.359 1.00 93.12 171 ALA A CA 1
ATOM 1288 C C . ALA A 1 171 ? 16.878 -15.925 -12.328 1.00 93.12 171 ALA A C 1
ATOM 1290 O O . ALA A 1 171 ? 17.168 -16.211 -11.166 1.00 93.12 171 ALA A O 1
ATOM 1291 N N . THR A 1 172 ? 16.775 -14.657 -12.734 1.00 92.75 172 THR A N 1
ATOM 1292 C CA . THR A 1 172 ? 16.996 -13.510 -11.845 1.00 92.75 172 THR A CA 1
ATOM 1293 C C . THR A 1 172 ? 15.686 -13.088 -11.197 1.00 92.75 172 THR A C 1
ATOM 1295 O O . THR A 1 172 ? 14.729 -12.772 -11.902 1.00 92.75 172 THR A O 1
ATOM 1298 N N . THR A 1 173 ? 15.680 -13.018 -9.864 1.00 94.88 173 THR A N 1
ATOM 1299 C CA . THR A 1 173 ? 14.551 -12.535 -9.058 1.00 94.88 173 THR A CA 1
ATOM 1300 C C . THR A 1 173 ? 14.941 -11.269 -8.302 1.00 94.88 173 THR A C 1
ATOM 1302 O O . THR A 1 173 ? 15.916 -11.250 -7.553 1.00 94.88 173 THR A O 1
ATOM 1305 N N . GLU A 1 174 ? 14.137 -10.229 -8.473 1.00 95.12 174 GLU A N 1
ATOM 1306 C CA . GLU A 1 174 ? 14.143 -8.983 -7.714 1.00 95.12 174 GLU A CA 1
ATOM 1307 C C . GLU A 1 174 ? 12.850 -8.930 -6.890 1.00 95.12 174 GLU A C 1
ATOM 1309 O O . GLU A 1 174 ? 11.755 -9.068 -7.433 1.00 95.12 174 GLU A O 1
ATOM 1314 N N . GLY A 1 175 ? 12.958 -8.748 -5.577 1.00 94.56 175 GLY A N 1
ATOM 1315 C CA . GLY A 1 175 ? 11.833 -8.892 -4.653 1.00 94.56 175 GLY A CA 1
ATOM 1316 C C . GLY A 1 175 ? 11.754 -10.278 -3.994 1.00 94.56 175 GLY A C 1
ATOM 1317 O O . GLY A 1 175 ? 12.636 -11.114 -4.164 1.00 94.56 175 GLY A O 1
ATOM 1318 N N . GLU A 1 176 ? 10.728 -10.562 -3.197 1.00 96.56 176 GLU A N 1
ATOM 1319 C CA . GLU A 1 176 ? 9.609 -9.671 -2.856 1.00 96.56 176 GLU A CA 1
ATOM 1320 C C . GLU A 1 176 ? 10.065 -8.503 -1.969 1.00 96.56 176 GLU A C 1
ATOM 1322 O O . GLU A 1 176 ? 10.694 -8.703 -0.929 1.00 96.56 176 GLU A O 1
ATOM 1327 N N . TRP A 1 177 ? 9.773 -7.276 -2.400 1.00 98.31 177 TRP A N 1
ATOM 1328 C CA . TRP A 1 177 ? 10.053 -6.050 -1.648 1.00 98.31 177 TRP A CA 1
ATOM 1329 C C . TRP A 1 177 ? 8.761 -5.284 -1.398 1.00 98.31 177 TRP A C 1
ATOM 1331 O O . TRP A 1 177 ? 7.796 -5.416 -2.152 1.00 98.31 177 TRP A O 1
ATOM 1341 N N . TYR A 1 178 ? 8.763 -4.469 -0.349 1.00 98.44 178 TYR A N 1
ATOM 1342 C CA . TYR A 1 178 ? 7.579 -3.789 0.157 1.00 98.44 178 TYR A CA 1
ATOM 1343 C C . TYR A 1 178 ? 7.861 -2.298 0.304 1.00 98.44 178 TYR A C 1
ATOM 1345 O O . TYR A 1 178 ? 8.890 -1.923 0.867 1.00 98.44 178 TYR A O 1
ATOM 1353 N N . PHE A 1 179 ? 6.959 -1.459 -0.198 1.00 98.06 179 PHE A N 1
ATOM 1354 C CA . PHE A 1 179 ? 7.123 -0.006 -0.229 1.00 98.06 179 PHE A CA 1
ATOM 1355 C C . PHE A 1 179 ? 5.863 0.681 0.288 1.00 98.06 179 PHE A C 1
ATOM 1357 O O . PHE A 1 179 ? 4.796 0.516 -0.303 1.00 98.06 179 PHE A O 1
ATOM 1364 N N . LEU A 1 180 ? 5.991 1.424 1.391 1.00 96.25 180 LEU A N 1
ATOM 1365 C CA . LEU A 1 180 ? 4.959 2.342 1.883 1.00 96.25 180 LEU A CA 1
ATOM 1366 C C . LEU A 1 180 ? 4.865 3.595 1.001 1.00 96.25 180 LEU A C 1
ATOM 1368 O O . LEU A 1 180 ? 5.939 4.064 0.556 1.00 96.25 180 LEU A O 1
#